Protein AF-A0A2T3FZ09-F1 (afdb_monomer)

Organism: NCBI:txid1982628

Secondary structure (DSSP, 8-state):
--HHHHHHHHHHHTTSS-TTHHHHHHHHHHHHHHHHHHHHHS-BPPEEETTTTEEE-TTT--EEEPPTT----SB-TTT-PBBP-PPP-

Solvent-accessible surface area (backbone atoms only — not comparable to full-atom values): 5221 Å² total; per-residue (Å²): 135,54,74,65,58,52,31,52,52,21,54,55,48,33,72,44,95,51,95,57,14,63,60,24,42,53,48,24,50,51,50,53,53,48,49,57,50,57,60,25,62,52,65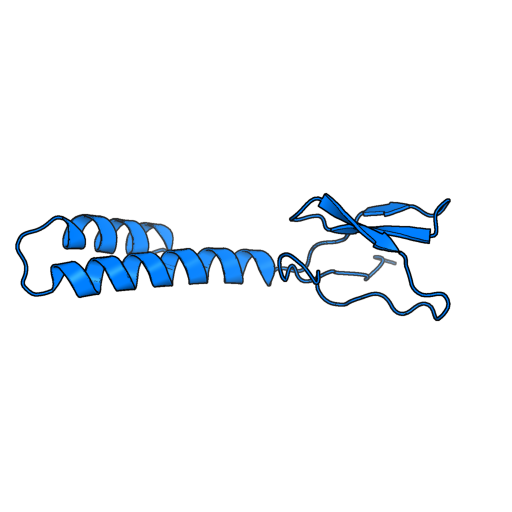,39,63,50,52,73,42,81,92,75,46,28,34,29,38,78,86,76,69,51,73,42,77,56,49,97,84,73,62,76,67,61,47,40,93,86,82,56,33,26,40,41,84,80,74,88,129

Radius of gyration: 19.04 Å; Cα contacts (8 Å, |Δi|>4): 108; chains: 1; bounding box: 44×25×54 Å

Nearest PDB structures (foldseek):
  7nhl-assembly1_u  TM=6.642E-01  e=2.934E+00  Staphylococcus aureus subsp. aureus NCTC 8325
  7mvu-assembly1_A  TM=2.783E-01  e=7.423E+00  Thermochaetoides thermophila DSM 1495

Foldseek 3Di:
DDLVVLLVVLCVQLPDPDPCNVVSVVVSVVSVVVVLVVVLAPEDAWAADPVQCWTADPPPRDIDHQDPVRDDDQADPPSRRGYDPDDDD

Sequence (89 aa):
MTLEEAIEHCKEKSKGDCECAKEHEQLAQWLIDYKKIKERVAPMQPDFNHDEDTYECPCCGKTYETYYDGYLKKFCCECGQTLDWRVEE

Structure (mmCIF, N/CA/C/O backbone):
data_AF-A0A2T3FZ09-F1
#
_entry.id   AF-A0A2T3FZ09-F1
#
loop_
_atom_site.group_PDB
_atom_site.id
_atom_site.type_symbol
_atom_site.label_atom_id
_atom_site.label_alt_id
_atom_site.label_comp_id
_atom_site.label_asym_id
_atom_site.label_entity_id
_atom_site.label_seq_id
_atom_site.pdbx_PDB_ins_code
_atom_site.Cartn_x
_atom_site.Cartn_y
_atom_site.Cartn_z
_atom_site.occupancy
_atom_site.B_iso_or_equiv
_atom_site.auth_seq_id
_atom_site.auth_comp_id
_atom_site.auth_asym_id
_atom_site.auth_atom_id
_atom_site.pdbx_PDB_model_num
ATOM 1 N N . MET A 1 1 ? -8.679 -14.006 12.723 1.00 68.25 1 MET A N 1
ATOM 2 C CA . MET A 1 1 ? -9.020 -12.602 12.447 1.00 68.25 1 MET A CA 1
ATOM 3 C C . MET A 1 1 ? -8.097 -12.093 11.359 1.00 68.25 1 MET A C 1
ATOM 5 O O . MET A 1 1 ? -6.907 -11.901 11.582 1.00 68.25 1 MET A O 1
ATOM 9 N N . THR A 1 2 ? -8.643 -11.990 10.163 1.00 93.56 2 THR A N 1
ATOM 10 C CA . THR A 1 2 ? -8.047 -11.390 8.976 1.00 93.56 2 THR A CA 1
ATOM 11 C C . THR A 1 2 ? -8.105 -9.864 9.078 1.00 93.56 2 THR A C 1
ATOM 13 O O . THR A 1 2 ? -8.800 -9.304 9.928 1.00 93.56 2 THR A O 1
ATOM 16 N N . LEU A 1 3 ? -7.362 -9.176 8.207 1.00 93.19 3 LEU A N 1
ATOM 17 C CA . LEU A 1 3 ? -7.375 -7.712 8.151 1.00 93.19 3 LEU A CA 1
ATOM 18 C C . LEU A 1 3 ? -8.768 -7.165 7.788 1.00 93.19 3 LEU A C 1
ATOM 20 O O . LEU A 1 3 ? -9.159 -6.115 8.282 1.00 93.19 3 LEU A O 1
ATOM 24 N N . GLU A 1 4 ? -9.524 -7.889 6.963 1.00 94.12 4 GLU A N 1
ATOM 25 C CA . GLU A 1 4 ? -10.872 -7.496 6.537 1.00 94.12 4 GLU A CA 1
ATOM 26 C C . GLU A 1 4 ? -11.877 -7.620 7.681 1.00 94.12 4 GLU A C 1
ATOM 28 O O . GLU A 1 4 ? -12.595 -6.661 7.960 1.00 94.12 4 GLU A O 1
ATOM 33 N N . GLU A 1 5 ? -11.831 -8.733 8.418 1.00 95.44 5 GLU A N 1
ATOM 34 C CA . GLU A 1 5 ? -12.624 -8.917 9.641 1.00 95.44 5 GLU A CA 1
ATOM 35 C C . GLU A 1 5 ? -12.306 -7.836 10.690 1.00 95.44 5 GLU A C 1
ATOM 37 O O . GLU A 1 5 ? -13.208 -7.319 11.345 1.00 95.44 5 GLU A O 1
ATOM 42 N N . ALA A 1 6 ? -11.035 -7.439 10.836 1.00 94.69 6 ALA A N 1
ATOM 43 C CA . ALA A 1 6 ? -10.635 -6.386 11.773 1.00 94.69 6 ALA A CA 1
ATOM 44 C C . ALA A 1 6 ? -11.168 -4.995 11.372 1.00 94.69 6 ALA A C 1
ATOM 46 O O . ALA A 1 6 ? -11.605 -4.228 12.234 1.00 94.69 6 ALA A O 1
ATOM 47 N N . ILE A 1 7 ? -11.156 -4.671 10.072 1.00 95.25 7 ILE A N 1
ATOM 48 C CA . ILE A 1 7 ? -11.730 -3.425 9.540 1.00 95.25 7 ILE A CA 1
ATOM 49 C C . ILE A 1 7 ? -13.242 -3.397 9.772 1.00 95.25 7 ILE A C 1
ATOM 51 O O . ILE A 1 7 ? -13.768 -2.378 10.223 1.00 95.25 7 ILE A O 1
ATOM 55 N N . GLU A 1 8 ? -13.942 -4.492 9.465 1.00 95.12 8 GLU A N 1
ATOM 56 C CA . GLU A 1 8 ? -15.393 -4.593 9.645 1.00 95.12 8 GLU A CA 1
ATOM 57 C C . GLU A 1 8 ? -15.777 -4.427 11.116 1.00 95.12 8 GLU A C 1
ATOM 59 O O . GLU A 1 8 ? -16.599 -3.569 11.437 1.00 95.12 8 GLU A O 1
ATOM 64 N N . HIS A 1 9 ? -15.079 -5.123 12.015 1.00 93.31 9 HIS A N 1
ATOM 65 C CA . HIS A 1 9 ? -15.301 -5.005 13.452 1.00 93.31 9 HIS A CA 1
ATOM 66 C C . HIS A 1 9 ? -15.171 -3.558 13.948 1.00 93.31 9 HIS A C 1
ATOM 68 O O . HIS A 1 9 ? -16.024 -3.069 14.688 1.00 93.31 9 HIS A O 1
ATOM 74 N N . CYS A 1 10 ? -14.127 -2.841 13.521 1.00 93.38 10 CYS A N 1
ATOM 75 C CA . CYS A 1 10 ? -13.930 -1.447 13.919 1.00 93.38 10 CYS A CA 1
ATOM 76 C C . CYS A 1 10 ? -15.028 -0.528 13.357 1.00 93.38 10 CYS A C 1
ATOM 78 O O . CYS A 1 10 ? -15.526 0.328 14.083 1.00 93.38 10 CYS A O 1
ATOM 80 N N . LYS A 1 11 ? -15.467 -0.741 12.108 1.00 92.94 11 LYS A N 1
ATOM 81 C CA . LYS A 1 11 ? -16.580 0.012 11.499 1.00 92.94 11 LYS A CA 1
ATOM 82 C C . LYS A 1 11 ? -17.921 -0.237 12.180 1.00 92.94 11 LYS A C 1
ATOM 84 O O . LYS A 1 11 ? -18.777 0.642 12.184 1.00 92.94 11 LYS A O 1
ATOM 89 N N . GLU A 1 12 ? -18.159 -1.440 12.690 1.00 93.19 12 GLU A N 1
ATOM 90 C CA . GLU A 1 12 ? -19.367 -1.722 13.464 1.00 93.19 12 GLU A CA 1
ATOM 91 C C . GLU A 1 12 ? -19.309 -1.048 14.834 1.00 93.19 12 GLU A C 1
ATOM 93 O O . GLU A 1 12 ? -20.273 -0.408 15.251 1.00 93.19 12 GLU A O 1
ATOM 98 N N . LYS A 1 13 ? -18.158 -1.122 15.510 1.00 90.56 13 LYS A N 1
ATOM 99 C CA . LYS A 1 13 ? -17.950 -0.489 16.818 1.00 90.56 13 LYS A CA 1
ATOM 100 C C . LYS A 1 13 ? -18.010 1.034 16.763 1.00 90.56 13 LYS A C 1
ATOM 102 O O . LYS A 1 13 ? -18.518 1.637 17.702 1.00 90.56 13 LYS A O 1
ATOM 107 N N . SER A 1 14 ? -17.579 1.645 15.661 1.00 91.12 14 SER A N 1
ATOM 108 C CA . SER A 1 14 ? -17.653 3.097 15.479 1.00 91.12 14 SER A CA 1
ATOM 109 C C . SER A 1 14 ? -19.078 3.632 15.294 1.00 91.12 14 SER A C 1
ATOM 111 O O . SER A 1 14 ? -19.298 4.828 15.444 1.00 91.12 14 SER A O 1
ATOM 113 N N . LYS A 1 15 ? -20.057 2.772 14.975 1.00 89.94 15 LYS A N 1
ATOM 114 C CA . LYS A 1 15 ? -21.481 3.146 14.860 1.00 89.94 15 LYS A CA 1
ATOM 115 C C . LYS A 1 15 ? -22.236 3.083 16.190 1.00 89.94 15 LYS A C 1
ATOM 117 O O . LYS A 1 15 ? -23.387 3.507 16.245 1.00 89.94 15 LYS A O 1
ATOM 122 N N . GLY A 1 16 ? -21.643 2.481 17.221 1.00 82.88 16 GLY A N 1
ATOM 123 C CA . GLY A 1 16 ? -22.254 2.359 18.540 1.00 82.88 16 GLY A CA 1
ATOM 124 C C . GLY A 1 16 ? -22.080 3.619 19.388 1.00 82.88 16 GLY A C 1
ATOM 125 O O . GLY A 1 16 ? -21.242 4.464 19.101 1.00 82.88 16 GLY A O 1
ATOM 126 N N . ASP A 1 17 ? -22.824 3.696 20.488 1.00 81.81 17 ASP A N 1
ATOM 127 C CA . ASP A 1 17 ? -22.756 4.801 21.459 1.00 81.81 17 ASP A CA 1
ATOM 128 C C . ASP A 1 17 ? -21.639 4.587 22.509 1.00 81.81 17 ASP A C 1
ATOM 130 O O . ASP A 1 17 ? -21.769 4.970 23.669 1.00 81.81 17 ASP A O 1
ATOM 134 N N . CYS A 1 18 ? -20.550 3.887 22.150 1.00 82.00 18 CYS A N 1
ATOM 135 C CA . CYS A 1 18 ? -19.427 3.723 23.078 1.00 82.00 18 CYS A CA 1
ATOM 136 C C . CYS A 1 18 ? -18.588 5.000 23.127 1.00 82.00 18 CYS A C 1
ATOM 138 O O . CYS A 1 18 ? -18.377 5.653 22.106 1.00 82.00 18 CYS A O 1
ATOM 140 N N . GLU A 1 19 ? -18.021 5.302 24.296 1.00 88.38 19 GLU A N 1
ATOM 141 C CA . GLU A 1 19 ? -17.053 6.398 24.465 1.00 88.38 19 GLU A CA 1
ATOM 142 C C . GLU A 1 19 ? -15.868 6.298 23.487 1.00 88.38 19 GLU A C 1
ATOM 144 O O . GLU A 1 19 ? -15.326 7.311 23.062 1.00 88.38 19 GLU A O 1
ATOM 149 N N . CYS A 1 20 ? -15.557 5.069 23.074 1.00 91.75 20 CYS A N 1
ATOM 150 C CA . CYS A 1 20 ? -14.499 4.678 22.157 1.00 91.75 20 CYS A CA 1
ATOM 151 C C . CYS A 1 20 ? -14.839 4.766 20.657 1.00 91.75 20 CYS A C 1
ATOM 153 O O . CYS A 1 20 ? -14.053 4.313 19.819 1.00 91.75 20 CYS A O 1
ATOM 155 N N . ALA A 1 21 ? -16.031 5.242 20.279 1.00 91.12 21 ALA A N 1
ATOM 156 C CA . ALA A 1 21 ? -16.522 5.123 18.903 1.00 91.12 21 ALA A CA 1
ATOM 157 C C . ALA A 1 21 ? -15.618 5.849 17.889 1.00 91.12 21 ALA A C 1
ATOM 159 O O . ALA A 1 21 ? -15.404 5.355 16.780 1.00 91.12 21 ALA A O 1
ATOM 160 N N . LYS A 1 22 ? -15.030 6.984 18.289 1.00 90.62 22 LYS A N 1
ATOM 161 C CA . LYS A 1 22 ? -14.109 7.767 17.450 1.00 90.62 22 LYS A CA 1
ATOM 162 C C . LYS A 1 22 ? -12.766 7.069 17.261 1.00 90.62 22 LYS A C 1
ATOM 164 O O . LYS A 1 22 ? -12.222 7.072 16.161 1.00 90.62 22 LYS A O 1
ATOM 169 N N . GLU A 1 23 ? -12.244 6.433 18.301 1.00 94.19 23 GLU A N 1
ATOM 170 C CA . GLU A 1 23 ? -11.023 5.634 18.229 1.00 94.19 23 GLU A CA 1
ATOM 171 C C . GLU A 1 23 ? -11.222 4.420 17.324 1.00 94.19 23 GLU A C 1
ATOM 173 O O . GLU A 1 23 ? -10.338 4.086 16.538 1.00 94.19 23 GLU A O 1
ATOM 178 N N . HIS A 1 24 ? -12.402 3.796 17.365 1.00 92.94 24 HIS A N 1
ATOM 179 C CA . HIS A 1 24 ? -12.755 2.725 16.436 1.00 92.94 24 HIS A CA 1
ATOM 180 C C . HIS A 1 24 ? -12.852 3.209 14.984 1.00 92.94 24 HIS A C 1
ATOM 182 O O . HIS A 1 24 ? -12.389 2.506 14.085 1.00 92.94 24 HIS A O 1
ATOM 188 N N . GLU A 1 25 ? -13.392 4.405 14.739 1.00 93.31 25 GLU A N 1
ATOM 189 C CA . GLU A 1 25 ? -13.409 5.013 13.403 1.00 93.31 25 GLU A CA 1
ATOM 190 C C . GLU A 1 25 ? -11.987 5.279 12.890 1.00 93.31 25 GLU A C 1
ATOM 192 O O . GLU A 1 25 ? -11.630 4.861 11.785 1.00 93.31 25 GLU A O 1
ATOM 197 N N . GLN A 1 26 ? -11.146 5.910 13.714 1.00 94.88 26 GLN A N 1
ATOM 198 C CA . GLN A 1 26 ? -9.750 6.179 13.374 1.00 94.88 26 GLN A CA 1
ATOM 199 C C . GLN A 1 26 ? -8.974 4.884 13.113 1.00 94.88 26 GLN A C 1
ATOM 201 O O . GLN A 1 26 ? -8.247 4.785 12.124 1.00 94.88 26 GLN A O 1
ATOM 206 N N . LEU A 1 27 ? -9.152 3.872 13.964 1.00 95.44 27 LEU A N 1
ATOM 207 C CA . LEU A 1 27 ? -8.509 2.574 13.803 1.00 95.44 27 LEU A CA 1
ATOM 208 C C . LEU A 1 27 ? -8.962 1.882 12.513 1.00 95.44 27 LEU A C 1
ATOM 210 O O . LEU A 1 27 ? -8.124 1.347 11.788 1.00 95.44 27 LEU A O 1
ATOM 214 N N . ALA A 1 28 ? -10.256 1.928 12.181 1.00 95.06 28 ALA A N 1
ATOM 215 C CA . ALA A 1 28 ? -10.760 1.397 10.916 1.00 95.06 28 ALA A CA 1
ATOM 216 C C . ALA A 1 28 ? -10.078 2.072 9.717 1.00 95.06 28 ALA A C 1
ATOM 218 O O . ALA A 1 28 ? -9.670 1.386 8.778 1.00 95.06 28 ALA A O 1
ATOM 219 N N . GLN A 1 29 ? -9.911 3.396 9.764 1.00 95.06 29 GLN A N 1
ATOM 220 C CA . GLN A 1 29 ? -9.229 4.150 8.714 1.00 95.06 29 GLN A CA 1
ATOM 221 C C . GLN A 1 29 ? -7.752 3.748 8.590 1.00 95.06 29 GLN A C 1
ATOM 223 O O . GLN A 1 29 ? -7.291 3.447 7.490 1.00 95.06 29 GLN A O 1
ATOM 228 N N . TRP A 1 30 ? -7.026 3.635 9.704 1.00 97.12 30 TRP A N 1
ATOM 229 C CA . TRP A 1 30 ? -5.635 3.170 9.693 1.00 97.12 30 TRP A CA 1
ATOM 230 C C . TRP A 1 30 ? -5.482 1.754 9.145 1.00 97.12 30 TRP A C 1
ATOM 232 O O . TRP A 1 30 ? -4.548 1.489 8.391 1.00 97.12 30 TRP A O 1
ATOM 242 N N . LEU A 1 31 ? -6.399 0.843 9.476 1.00 96.19 31 LEU A N 1
ATOM 243 C CA . LEU A 1 31 ? -6.381 -0.520 8.943 1.00 96.19 31 LEU A CA 1
ATOM 244 C C . LEU A 1 31 ? -6.639 -0.547 7.427 1.00 96.19 31 LEU A C 1
ATOM 246 O O . LEU A 1 31 ? -6.019 -1.340 6.716 1.00 96.19 31 LEU A O 1
ATOM 250 N N . ILE A 1 32 ? -7.504 0.336 6.915 1.00 94.75 32 ILE A N 1
ATOM 251 C CA . ILE A 1 32 ? -7.731 0.510 5.471 1.00 94.75 32 ILE A CA 1
ATOM 252 C C . ILE A 1 32 ? -6.466 1.030 4.781 1.00 94.75 32 ILE A C 1
ATOM 254 O O . ILE A 1 32 ? -6.075 0.503 3.738 1.00 94.75 32 ILE A O 1
ATOM 258 N N . ASP A 1 33 ? -5.810 2.038 5.350 1.00 93.12 33 ASP A N 1
ATOM 259 C CA . ASP A 1 33 ? -4.590 2.605 4.772 1.00 93.12 33 ASP A CA 1
ATOM 260 C C . ASP A 1 33 ? -3.433 1.599 4.819 1.00 93.12 33 ASP A C 1
ATOM 262 O O . ASP A 1 33 ? -2.721 1.420 3.830 1.00 93.12 33 ASP A O 1
ATOM 266 N N . TYR A 1 34 ? -3.315 0.847 5.914 1.00 92.81 34 TYR A N 1
ATOM 267 C CA . TYR A 1 34 ? -2.375 -0.264 6.029 1.00 92.81 34 TYR A CA 1
ATOM 268 C C . TYR A 1 34 ? -2.619 -1.347 4.969 1.00 92.81 34 TYR A C 1
ATOM 270 O O . TYR A 1 34 ? -1.657 -1.810 4.352 1.00 92.81 34 TYR A O 1
ATOM 278 N N . LYS A 1 35 ? -3.883 -1.719 4.702 1.00 92.56 35 LYS A N 1
ATOM 279 C CA . LYS A 1 35 ? -4.234 -2.666 3.625 1.00 92.56 35 LYS A CA 1
ATOM 280 C C . LYS A 1 35 ? -3.689 -2.182 2.279 1.00 92.56 35 LYS A C 1
ATOM 282 O O . LYS A 1 35 ? -2.943 -2.918 1.638 1.00 92.56 35 LYS A O 1
ATOM 287 N N . LYS A 1 36 ? -3.967 -0.925 1.915 1.00 89.12 36 LYS A N 1
ATOM 288 C CA . LYS A 1 36 ? -3.504 -0.319 0.653 1.00 89.12 36 LYS A CA 1
ATOM 289 C C . LYS A 1 36 ? -1.981 -0.288 0.537 1.00 89.12 36 LYS A C 1
ATOM 291 O O . LYS A 1 36 ? -1.439 -0.536 -0.536 1.00 89.12 36 LYS A O 1
ATOM 296 N N . ILE A 1 37 ? -1.278 0.028 1.625 1.00 88.06 37 ILE A N 1
ATOM 297 C CA . ILE A 1 37 ? 0.192 0.025 1.642 1.00 88.06 37 ILE A CA 1
ATOM 298 C C . ILE A 1 37 ? 0.713 -1.394 1.425 1.00 88.06 37 ILE A C 1
ATOM 300 O O . ILE A 1 37 ? 1.610 -1.598 0.612 1.00 88.06 37 ILE A O 1
ATOM 304 N N . LYS A 1 38 ? 0.137 -2.384 2.112 1.00 88.19 38 LYS A N 1
ATOM 305 C CA . LYS A 1 38 ? 0.552 -3.784 1.991 1.00 88.19 38 LYS A CA 1
ATOM 306 C C . LYS A 1 38 ? 0.394 -4.308 0.561 1.00 88.19 38 LYS A C 1
ATOM 308 O O . LYS A 1 38 ? 1.271 -5.025 0.091 1.00 88.19 38 LYS A O 1
ATOM 313 N N . GLU A 1 39 ? -0.677 -3.920 -0.127 1.00 87.31 39 GLU A N 1
ATOM 314 C CA . GLU A 1 39 ? -0.900 -4.249 -1.541 1.00 87.31 39 GLU A CA 1
ATOM 315 C C . GLU A 1 39 ? 0.174 -3.626 -2.446 1.00 87.31 39 GLU A C 1
ATOM 317 O O . GLU A 1 39 ? 0.701 -4.304 -3.319 1.00 87.31 39 GLU A O 1
ATOM 322 N N . ARG A 1 40 ? 0.580 -2.378 -2.184 1.00 85.75 40 ARG A N 1
ATOM 323 C CA . ARG A 1 40 ? 1.606 -1.668 -2.973 1.00 85.75 40 ARG A CA 1
ATOM 324 C C . ARG A 1 40 ? 3.033 -2.154 -2.736 1.00 85.75 40 ARG A C 1
ATOM 326 O O . ARG A 1 40 ? 3.891 -1.975 -3.596 1.00 85.75 40 ARG A O 1
ATOM 333 N N . VAL A 1 41 ? 3.304 -2.735 -1.566 1.00 85.81 41 VAL A N 1
ATOM 334 C CA . VAL A 1 41 ? 4.616 -3.315 -1.243 1.00 85.81 41 VAL A CA 1
ATOM 335 C C . VAL A 1 41 ? 4.871 -4.586 -2.051 1.00 85.81 41 VAL A C 1
ATOM 337 O O . VAL A 1 41 ? 6.032 -4.862 -2.355 1.00 85.81 41 VAL A O 1
ATOM 340 N N . ALA A 1 42 ? 3.824 -5.334 -2.414 1.00 87.56 42 ALA A N 1
ATOM 341 C CA . ALA A 1 42 ? 3.963 -6.506 -3.268 1.00 87.56 42 ALA A CA 1
ATOM 342 C C . ALA A 1 42 ? 4.540 -6.069 -4.628 1.00 87.56 42 ALA A C 1
ATOM 344 O O . ALA A 1 42 ? 3.902 -5.270 -5.310 1.00 87.56 42 ALA A O 1
ATOM 345 N N . PRO A 1 43 ? 5.746 -6.525 -5.009 1.00 88.00 43 PRO A N 1
ATOM 346 C CA . PRO A 1 43 ? 6.394 -6.091 -6.240 1.00 88.00 43 PRO A CA 1
ATOM 347 C C . PRO A 1 43 ? 5.570 -6.527 -7.456 1.00 88.00 43 PRO A C 1
ATOM 349 O O . PRO A 1 43 ? 5.123 -7.669 -7.527 1.00 88.00 43 PRO A O 1
ATOM 352 N N . MET A 1 44 ? 5.365 -5.609 -8.400 1.00 90.31 44 MET A N 1
ATOM 353 C CA . MET A 1 44 ? 4.653 -5.867 -9.653 1.00 90.31 44 MET A CA 1
ATOM 354 C C . MET A 1 44 ? 5.537 -5.477 -10.829 1.00 90.31 44 MET A C 1
ATOM 356 O O . MET A 1 44 ? 6.210 -4.445 -10.776 1.00 90.31 44 MET A O 1
ATOM 360 N N . GLN A 1 45 ? 5.518 -6.285 -11.886 1.00 90.06 45 GLN A N 1
ATOM 361 C CA . GLN A 1 45 ? 6.234 -5.966 -13.116 1.00 90.06 45 GLN A CA 1
ATOM 362 C C . GLN A 1 45 ? 5.496 -4.849 -13.873 1.00 90.06 45 GLN A C 1
ATOM 364 O O . GLN A 1 45 ? 4.285 -4.963 -14.083 1.00 90.06 45 GLN A O 1
ATOM 369 N N . PRO A 1 46 ? 6.180 -3.752 -14.230 1.00 89.12 46 PRO A N 1
ATOM 370 C CA . PRO A 1 46 ? 5.632 -2.741 -15.123 1.00 89.12 46 PRO A CA 1
ATOM 371 C C . PRO A 1 46 ? 5.631 -3.222 -16.576 1.00 89.12 46 PRO A C 1
ATOM 373 O O . PRO A 1 46 ? 6.441 -4.066 -16.959 1.00 89.12 46 PRO A O 1
ATOM 376 N N . ASP A 1 47 ? 4.738 -2.650 -17.382 1.00 87.44 47 ASP A N 1
ATOM 377 C CA . ASP A 1 47 ? 4.713 -2.878 -18.828 1.00 87.44 47 ASP A CA 1
ATOM 378 C C . ASP A 1 47 ? 5.719 -1.940 -19.501 1.00 87.44 47 ASP A C 1
ATOM 380 O O . ASP A 1 47 ? 5.698 -0.735 -19.241 1.00 87.44 47 ASP A O 1
ATOM 384 N N . PHE A 1 48 ? 6.640 -2.489 -20.295 1.00 87.31 48 PHE A N 1
ATOM 385 C CA . PHE A 1 48 ? 7.719 -1.727 -20.923 1.00 87.31 48 PHE A CA 1
ATOM 386 C C . PHE A 1 48 ? 7.466 -1.558 -22.419 1.00 87.31 48 PHE A C 1
ATOM 388 O O . PHE A 1 48 ? 7.366 -2.533 -23.163 1.00 87.31 48 PHE A O 1
ATOM 395 N N . ASN A 1 49 ? 7.437 -0.309 -22.868 1.00 86.00 49 ASN A N 1
ATOM 396 C CA . ASN A 1 49 ? 7.353 0.064 -24.267 1.00 86.00 49 ASN A CA 1
ATOM 397 C C . ASN A 1 49 ? 8.762 0.364 -24.797 1.00 86.00 49 ASN A C 1
ATOM 399 O O . ASN A 1 49 ? 9.345 1.412 -24.514 1.00 86.00 49 ASN A O 1
ATOM 403 N N . HIS A 1 50 ? 9.293 -0.585 -25.570 1.00 81.81 50 HIS A N 1
ATOM 404 C CA . HIS A 1 50 ? 10.638 -0.534 -26.143 1.00 81.81 50 HIS A CA 1
ATOM 405 C C . HIS A 1 50 ? 10.799 0.476 -27.288 1.00 81.81 50 HIS A C 1
ATOM 407 O O . HIS A 1 50 ? 11.925 0.869 -27.571 1.00 81.81 50 HIS A O 1
ATOM 413 N N . ASP A 1 51 ? 9.717 0.886 -27.955 1.00 84.38 51 ASP A N 1
ATOM 414 C CA . ASP A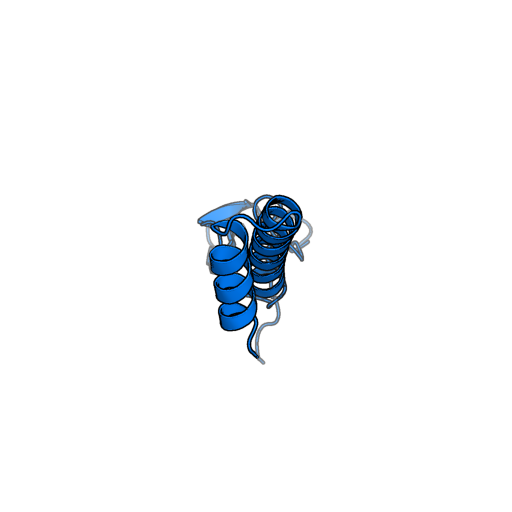 1 51 ? 9.783 1.851 -29.060 1.00 84.38 51 ASP A CA 1
ATOM 415 C C . ASP A 1 51 ? 9.964 3.287 -28.553 1.00 84.38 51 ASP A C 1
ATOM 417 O O . ASP A 1 51 ? 10.646 4.096 -29.180 1.00 84.38 51 ASP A O 1
ATOM 421 N N . GLU A 1 52 ? 9.350 3.600 -27.411 1.00 83.81 52 GLU A N 1
ATOM 422 C CA . GLU A 1 52 ? 9.374 4.935 -26.803 1.00 83.81 52 GLU A CA 1
ATOM 423 C C . GLU A 1 52 ? 10.283 5.008 -25.568 1.00 83.81 52 GLU A C 1
ATOM 425 O O . GLU A 1 52 ? 10.325 6.043 -24.906 1.00 83.81 52 GLU A O 1
ATOM 430 N N . ASP A 1 53 ? 10.989 3.919 -25.237 1.00 85.25 53 ASP A N 1
ATOM 431 C CA . ASP A 1 53 ? 11.805 3.789 -24.023 1.00 85.25 53 ASP A CA 1
ATOM 432 C C . ASP A 1 53 ? 11.029 4.226 -22.760 1.00 85.25 53 ASP A C 1
ATOM 434 O O . ASP A 1 53 ? 11.546 4.921 -21.876 1.00 85.25 53 ASP A O 1
ATOM 438 N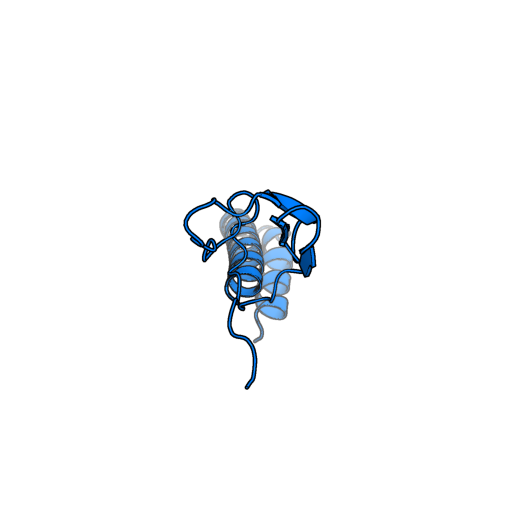 N . THR A 1 54 ? 9.754 3.832 -22.670 1.00 88.94 54 THR A N 1
ATOM 439 C CA . THR A 1 54 ? 8.856 4.176 -21.557 1.00 88.94 54 THR A CA 1
ATOM 440 C C . THR A 1 54 ? 8.332 2.937 -20.841 1.00 88.94 54 THR A C 1
ATOM 442 O O . THR A 1 54 ? 8.381 1.826 -21.358 1.00 88.94 54 THR A O 1
ATOM 445 N N . TYR A 1 55 ? 7.817 3.112 -19.626 1.00 90.19 55 TYR A N 1
ATOM 446 C CA . TYR A 1 55 ? 7.100 2.060 -18.912 1.00 90.19 55 TYR A CA 1
ATOM 447 C C . TYR A 1 55 ? 5.853 2.590 -18.220 1.00 90.19 55 TYR A C 1
ATOM 449 O O . TYR A 1 55 ? 5.800 3.7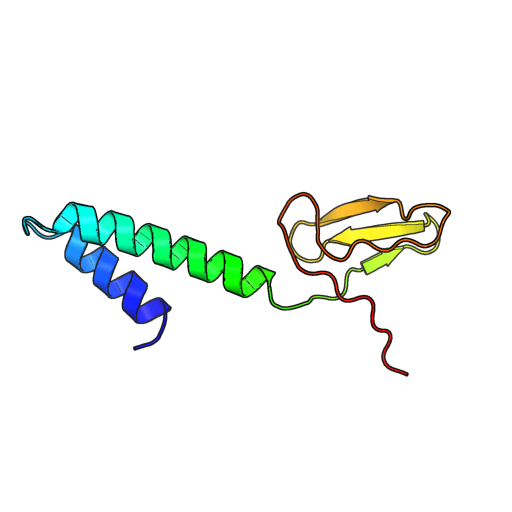46 -17.795 1.00 90.19 55 TYR A O 1
ATOM 457 N N . GLU A 1 56 ? 4.866 1.721 -18.041 1.00 91.69 56 GLU A N 1
ATOM 458 C CA . GLU A 1 56 ? 3.634 2.024 -17.328 1.00 91.69 56 GLU A CA 1
ATOM 459 C C . GLU A 1 56 ? 3.623 1.384 -15.934 1.00 91.69 56 GLU A C 1
ATOM 461 O O . GLU A 1 56 ? 3.948 0.210 -15.744 1.00 91.69 56 GLU A O 1
ATOM 466 N N . CYS A 1 57 ? 3.238 2.162 -14.919 1.00 91.31 57 CYS A N 1
ATOM 467 C CA . CYS A 1 57 ? 3.011 1.621 -13.585 1.00 91.31 57 CYS A CA 1
ATOM 468 C C . CYS A 1 57 ? 1.775 0.701 -13.579 1.00 91.31 57 CYS A C 1
ATOM 470 O O . CYS A 1 57 ? 0.666 1.193 -13.799 1.00 91.31 57 CYS A O 1
ATOM 472 N N . PRO A 1 58 ? 1.903 -0.571 -13.160 1.00 90.38 58 PRO A N 1
ATOM 473 C CA . PRO A 1 58 ? 0.814 -1.550 -13.230 1.00 90.38 58 PRO A CA 1
ATOM 474 C C . PRO A 1 58 ? -0.321 -1.277 -12.229 1.00 90.38 58 PRO A C 1
ATOM 476 O O . PRO A 1 58 ? -1.384 -1.885 -12.294 1.00 90.38 58 PRO A O 1
ATOM 479 N N . CYS A 1 59 ? -0.102 -0.372 -11.270 1.00 89.56 59 CYS A N 1
ATOM 480 C CA . CYS A 1 59 ? -1.084 -0.016 -10.248 1.00 89.56 59 CYS A CA 1
ATOM 481 C C . CYS A 1 59 ? -1.887 1.246 -10.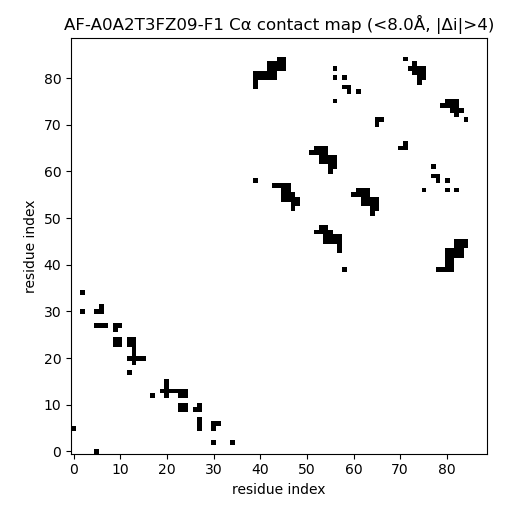604 1.00 89.56 59 CYS A C 1
ATOM 483 O O . CYS A 1 59 ? -3.073 1.321 -10.290 1.00 89.56 59 CYS A O 1
ATOM 485 N N . CYS A 1 60 ? -1.258 2.257 -11.213 1.00 90.31 60 CYS A N 1
ATOM 486 C CA . CYS A 1 60 ? -1.904 3.552 -11.466 1.00 90.31 60 CYS A CA 1
ATOM 487 C C . CYS A 1 60 ? -1.957 3.975 -12.937 1.00 90.31 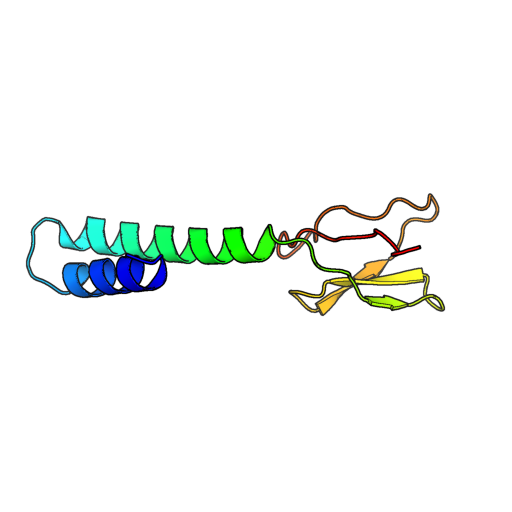60 CYS A C 1
ATOM 489 O O . CYS A 1 60 ? -2.525 5.030 -13.213 1.00 90.31 60 CYS A O 1
ATOM 491 N N . GLY A 1 61 ? -1.366 3.208 -13.858 1.00 89.62 61 GLY A N 1
ATOM 492 C CA . GLY A 1 61 ? -1.377 3.507 -15.294 1.00 89.62 61 GLY A CA 1
ATOM 493 C C . GLY A 1 61 ? -0.561 4.743 -15.684 1.00 89.62 61 GLY A C 1
ATOM 494 O O . GLY A 1 61 ? -0.721 5.286 -16.769 1.00 89.62 61 GLY A O 1
ATOM 495 N N . LYS A 1 62 ? 0.276 5.269 -14.781 1.00 90.56 62 LYS A N 1
ATOM 496 C CA . LYS A 1 62 ? 1.166 6.392 -15.098 1.00 90.56 62 LYS A CA 1
ATOM 497 C C . LYS A 1 62 ? 2.330 5.887 -15.942 1.00 90.56 62 LYS A C 1
ATOM 499 O O . LYS A 1 62 ? 3.059 5.001 -15.491 1.00 90.56 62 LYS A O 1
ATOM 504 N N . THR A 1 63 ? 2.527 6.509 -17.095 1.00 90.88 63 THR A N 1
ATOM 505 C CA . THR A 1 63 ? 3.689 6.292 -17.956 1.00 90.88 63 THR A CA 1
ATOM 506 C C . THR A 1 63 ? 4.879 7.115 -17.472 1.00 90.88 63 THR A C 1
ATOM 508 O O . THR A 1 63 ? 4.732 8.267 -17.051 1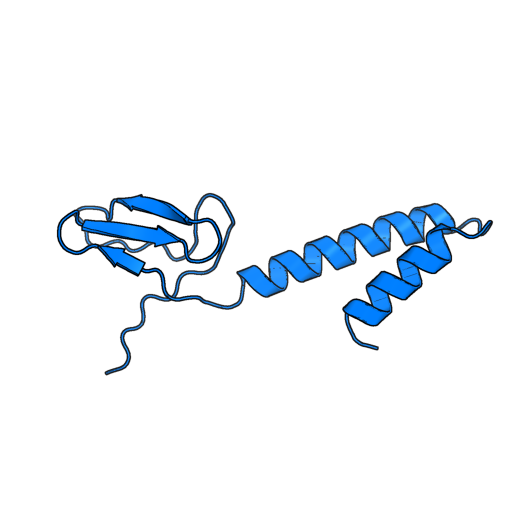.00 90.88 63 THR A O 1
ATOM 511 N N . TYR A 1 64 ? 6.063 6.524 -17.537 1.00 87.56 64 TYR A N 1
ATOM 512 C CA . TYR A 1 64 ? 7.329 7.152 -17.203 1.00 87.56 64 TYR A CA 1
ATOM 513 C C . TYR A 1 64 ? 8.339 6.881 -18.307 1.00 87.56 64 TYR A C 1
ATOM 515 O O . TYR A 1 64 ? 8.457 5.754 -18.780 1.00 87.56 64 TYR A O 1
ATOM 523 N N . GLU A 1 65 ? 9.108 7.901 -18.662 1.00 86.19 65 GLU A N 1
ATOM 524 C CA . GLU A 1 65 ? 10.295 7.734 -19.492 1.00 86.19 65 GLU A CA 1
ATOM 525 C C . GLU A 1 65 ? 11.381 7.012 -18.689 1.00 86.19 65 GLU A C 1
ATOM 527 O O . GLU A 1 65 ? 11.567 7.245 -17.484 1.00 86.19 65 GLU A O 1
ATOM 532 N N . THR A 1 66 ? 12.097 6.112 -19.351 1.00 79.25 66 THR A N 1
ATOM 533 C CA . THR A 1 66 ? 13.303 5.507 -18.798 1.00 79.25 66 THR A CA 1
ATOM 534 C C . THR A 1 66 ? 14.447 6.492 -18.983 1.00 79.25 66 THR A C 1
ATOM 536 O O . THR A 1 66 ? 14.570 7.153 -20.012 1.00 79.25 66 THR A O 1
ATOM 539 N N . TYR A 1 67 ? 15.260 6.687 -17.946 1.00 70.31 67 TYR A N 1
ATOM 540 C CA . TYR A 1 67 ? 16.400 7.583 -18.085 1.00 70.31 67 TYR A CA 1
ATOM 541 C C . TYR A 1 67 ? 17.448 6.940 -18.998 1.00 70.31 67 TYR A C 1
ATOM 543 O O . TYR A 1 67 ? 17.678 5.732 -18.950 1.00 70.31 67 TYR A O 1
ATOM 551 N N . TYR A 1 68 ? 18.124 7.780 -19.785 1.00 55.38 68 TYR A N 1
ATOM 552 C CA . TYR A 1 68 ? 19.170 7.397 -20.743 1.00 55.38 68 TYR A CA 1
ATOM 553 C C . TYR A 1 68 ? 20.329 6.585 -20.118 1.00 55.38 68 TYR A C 1
ATOM 555 O O . TYR A 1 68 ? 21.124 5.977 -20.827 1.00 55.38 68 TYR A O 1
ATOM 563 N N . ASP A 1 69 ? 20.450 6.571 -18.788 1.00 61.62 69 ASP A N 1
ATOM 564 C CA . ASP A 1 69 ? 21.462 5.838 -18.022 1.00 61.62 69 ASP A CA 1
ATOM 565 C C . ASP A 1 69 ? 21.043 4.410 -17.619 1.00 61.62 69 ASP A C 1
ATOM 567 O O . ASP A 1 69 ? 21.798 3.720 -16.932 1.00 61.62 69 ASP A O 1
ATOM 571 N N . GLY A 1 70 ? 19.855 3.951 -18.030 1.00 63.03 70 GLY A N 1
ATOM 572 C CA . GLY A 1 70 ? 19.335 2.631 -17.672 1.00 63.03 70 GLY A CA 1
ATOM 573 C C . GLY A 1 70 ? 18.860 2.530 -16.219 1.00 63.03 70 GLY A C 1
ATOM 574 O O . GLY A 1 70 ? 18.663 1.424 -15.710 1.00 63.03 70 GLY A O 1
ATOM 575 N N . TYR A 1 71 ? 18.673 3.656 -15.518 1.00 74.38 71 TYR A N 1
ATOM 576 C CA . TYR A 1 71 ? 18.160 3.640 -14.153 1.00 74.38 71 TYR A CA 1
ATOM 577 C C . TYR A 1 71 ? 16.646 3.386 -14.119 1.00 74.38 71 TYR A C 1
ATOM 579 O O . TYR A 1 71 ? 15.821 4.287 -14.300 1.00 74.38 71 TYR A O 1
ATOM 587 N N . LEU A 1 72 ? 16.273 2.143 -13.812 1.00 83.31 72 LEU A N 1
ATOM 588 C CA . LEU A 1 72 ? 14.887 1.735 -13.596 1.00 83.31 72 LEU A CA 1
ATOM 589 C C . LEU A 1 72 ? 14.450 2.030 -12.153 1.00 83.31 72 LEU A C 1
ATOM 591 O O . LEU A 1 72 ? 15.097 1.630 -11.178 1.00 83.31 72 LEU A O 1
ATOM 595 N N . LYS A 1 73 ? 13.336 2.755 -11.991 1.00 85.12 73 LYS A N 1
ATOM 596 C CA . LYS A 1 73 ? 12.855 3.164 -10.663 1.00 85.12 73 LYS A CA 1
ATOM 597 C C . LYS A 1 73 ? 12.348 1.960 -9.883 1.00 85.12 73 LYS A C 1
ATOM 599 O O . LYS A 1 73 ? 11.514 1.214 -10.367 1.00 85.12 73 LYS A O 1
ATOM 604 N N . LYS A 1 74 ? 12.749 1.822 -8.620 1.00 88.94 74 LYS A N 1
ATOM 605 C CA . LYS A 1 74 ? 12.258 0.739 -7.742 1.00 88.94 74 LYS A CA 1
ATOM 606 C C . LYS A 1 74 ? 10.803 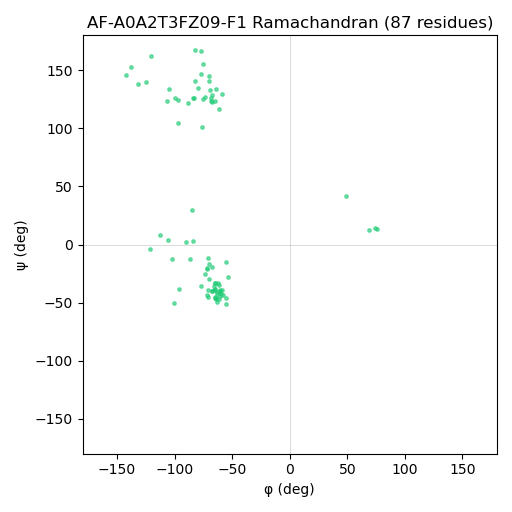0.913 -7.295 1.00 88.94 74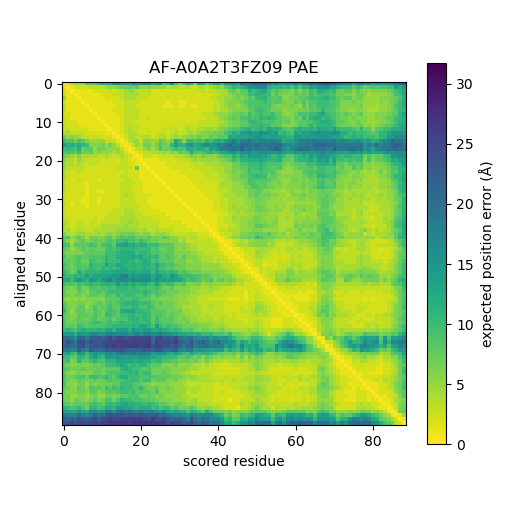 LYS A C 1
ATOM 608 O O . LYS A 1 74 ? 10.178 -0.051 -6.870 1.00 88.94 74 LYS A O 1
ATOM 613 N N . PHE A 1 75 ? 10.282 2.138 -7.357 1.00 90.94 75 PHE A N 1
ATOM 614 C CA . PHE A 1 75 ? 8.931 2.472 -6.915 1.00 90.94 75 PHE A CA 1
ATOM 615 C C . PHE A 1 75 ? 8.295 3.496 -7.855 1.00 90.94 75 PHE A C 1
ATOM 617 O O . PHE A 1 75 ? 8.974 4.400 -8.350 1.00 90.94 75 PHE A O 1
ATOM 624 N N . CYS A 1 76 ? 6.981 3.399 -8.046 1.00 90.50 76 CYS A N 1
ATOM 625 C CA . CYS A 1 76 ? 6.194 4.417 -8.731 1.00 90.50 76 CYS A CA 1
ATOM 626 C C . CYS A 1 76 ? 6.153 5.712 -7.902 1.00 90.50 76 CYS A C 1
ATOM 628 O O . CYS A 1 76 ? 5.774 5.692 -6.731 1.00 90.50 76 CYS A O 1
ATOM 630 N N . CYS A 1 77 ? 6.482 6.850 -8.520 1.00 88.25 77 CYS A N 1
ATOM 631 C CA . CYS A 1 77 ? 6.496 8.153 -7.843 1.00 88.25 77 CYS A CA 1
ATOM 632 C C . CYS A 1 77 ? 5.104 8.648 -7.419 1.00 88.25 77 CYS A C 1
ATOM 634 O O . CYS A 1 77 ? 5.009 9.517 -6.562 1.00 88.25 77 CYS A O 1
ATOM 636 N N . GLU A 1 78 ? 4.040 8.109 -8.016 1.00 90.12 78 GLU A N 1
ATOM 637 C CA . GLU A 1 78 ? 2.676 8.609 -7.819 1.00 90.12 78 GLU A CA 1
ATOM 638 C C . GLU A 1 78 ? 1.889 7.763 -6.823 1.00 90.12 78 GLU A C 1
ATOM 640 O O . GLU A 1 78 ? 1.303 8.294 -5.884 1.00 90.12 78 GLU A O 1
ATOM 645 N N . CYS A 1 79 ? 1.878 6.438 -6.994 1.00 88.88 79 CYS A N 1
ATOM 646 C CA . CYS A 1 79 ? 1.134 5.552 -6.099 1.00 88.88 79 CYS A CA 1
ATOM 647 C C . CYS A 1 79 ? 2.012 4.825 -5.075 1.00 88.88 79 CYS A C 1
ATOM 649 O O . CYS A 1 79 ? 1.469 4.258 -4.128 1.00 88.88 79 CYS A O 1
ATOM 651 N N . GLY A 1 80 ? 3.341 4.843 -5.219 1.00 89.19 80 GLY A N 1
ATOM 652 C CA . GLY A 1 80 ? 4.258 4.128 -4.325 1.00 89.19 80 GLY A CA 1
ATOM 653 C C . GLY A 1 80 ? 4.314 2.613 -4.547 1.00 89.19 80 GLY A C 1
ATOM 654 O O . GLY A 1 80 ? 4.843 1.909 -3.696 1.00 89.19 80 GLY A O 1
ATOM 655 N N . GLN A 1 81 ? 3.765 2.108 -5.658 1.00 92.88 81 GLN A N 1
ATOM 656 C CA . GLN A 1 81 ? 3.862 0.698 -6.048 1.00 92.88 81 GLN A CA 1
ATOM 657 C C . GLN A 1 81 ? 5.326 0.278 -6.200 1.00 92.88 81 GLN A C 1
ATOM 659 O O . GLN A 1 81 ? 6.073 0.942 -6.920 1.00 92.88 81 GLN A O 1
ATOM 664 N N . THR A 1 82 ? 5.722 -0.828 -5.571 1.00 91.88 82 THR A N 1
ATOM 665 C CA . THR A 1 82 ? 7.029 -1.456 -5.796 1.00 91.88 82 THR A CA 1
ATOM 666 C C . THR A 1 82 ? 7.072 -2.048 -7.203 1.00 91.88 82 THR A C 1
ATOM 668 O O . THR A 1 82 ? 6.197 -2.837 -7.570 1.00 91.88 82 THR A O 1
ATOM 671 N N . LEU A 1 83 ? 8.086 -1.668 -7.976 1.00 91.00 83 LEU A N 1
ATOM 672 C CA . LEU A 1 83 ? 8.292 -2.113 -9.352 1.00 91.00 83 LEU A CA 1
ATOM 673 C C . LEU A 1 83 ? 9.339 -3.227 -9.377 1.00 91.00 83 LEU A C 1
ATOM 675 O O . LEU A 1 83 ? 10.444 -3.056 -8.852 1.00 91.00 83 LEU A O 1
ATOM 679 N N . ASP A 1 84 ? 8.977 -4.363 -9.969 1.00 91.00 84 ASP A N 1
ATOM 680 C CA . ASP A 1 84 ? 9.889 -5.481 -10.193 1.00 91.00 84 ASP A CA 1
ATOM 681 C C . ASP A 1 84 ? 10.441 -5.442 -11.611 1.00 91.00 84 ASP A C 1
ATOM 683 O O . ASP A 1 84 ? 9.686 -5.465 -12.576 1.00 91.00 84 ASP A O 1
ATOM 687 N N . TRP A 1 85 ? 11.762 -5.422 -11.727 1.00 86.62 85 TRP A N 1
ATOM 688 C CA . TRP A 1 85 ? 12.467 -5.386 -13.012 1.00 86.62 85 TRP A CA 1
ATOM 689 C C . TRP A 1 85 ? 13.235 -6.673 -13.288 1.00 86.62 85 TRP A C 1
ATOM 691 O O . TRP A 1 85 ? 14.040 -6.736 -14.214 1.00 86.62 85 TRP A O 1
ATOM 701 N N . ARG A 1 86 ? 13.046 -7.695 -12.448 1.00 81.12 86 ARG A N 1
ATOM 702 C CA . ARG A 1 86 ? 13.643 -9.005 -12.678 1.00 81.12 86 ARG A CA 1
ATOM 703 C C . ARG A 1 86 ? 12.998 -9.622 -13.915 1.00 81.12 86 ARG A C 1
ATOM 705 O O . ARG A 1 86 ? 11.779 -9.774 -13.966 1.00 81.12 86 ARG A O 1
ATOM 712 N N . VAL A 1 87 ? 13.835 -9.959 -14.889 1.00 68.19 87 VAL A N 1
ATOM 713 C CA . VAL A 1 87 ? 13.482 -10.821 -16.016 1.00 68.19 87 VAL A CA 1
ATOM 714 C C . VAL A 1 87 ? 13.759 -12.245 -15.541 1.00 68.19 87 VAL A C 1
ATOM 716 O O . VAL A 1 87 ? 14.865 -12.513 -15.073 1.00 68.19 87 VAL A O 1
ATOM 719 N N . GLU A 1 88 ? 12.756 -13.122 -15.552 1.00 61.41 88 GLU A N 1
ATOM 720 C CA . GLU A 1 88 ? 13.000 -14.547 -15.305 1.00 61.41 88 GLU A CA 1
ATOM 721 C C . GLU A 1 88 ? 13.866 -15.089 -16.458 1.00 61.41 88 GLU A C 1
ATOM 723 O O . GLU A 1 88 ? 13.519 -14.891 -17.624 1.00 61.41 88 GLU A O 1
ATOM 728 N N . GLU A 1 89 ? 15.024 -15.671 -16.121 1.00 47.69 89 GLU A N 1
ATOM 729 C CA . GLU A 1 89 ? 15.984 -16.280 -17.063 1.00 47.69 89 GLU A CA 1
ATOM 730 C C . GLU A 1 89 ? 15.474 -17.594 -17.672 1.00 47.69 89 GLU A C 1
ATOM 732 O O . GLU A 1 89 ? 14.856 -18.399 -16.933 1.00 47.69 89 GLU A O 1
#

Mean predicted aligned error: 6.81 Å

pLDDT: mean 87.23, std 9.16, range [47.69, 97.12]